Protein AF-A0A7V4HEK0-F1 (afdb_monomer)

Nearest PDB structures (foldseek):
  5m82-assembly1_A  TM=4.873E-01  e=3.791E+00  Synechocystis sp. PCC 6803 substr. Kazusa
  8kea-assembly1_W  TM=4.593E-01  e=3.326E+00  unclassified Caudoviricetes
  2xss-assembly1_A-2  TM=4.861E-01  e=3.791E+00  Homo sapiens
  8cll-assembly1_F  TM=3.975E-01  e=8.875E+00  Homo sapiens
  7ozs-assembly1_D  TM=2.567E-01  e=7.786E+00  Thermochaetoides thermophila DSM 1495

Sequence (78 aa):
MPCESNHQPPGRHAALARMAVRLEEAYGVPQDIEWAVTPAGRILILQCRPLEQVEGGAGGPGAEAPRPVDAPLLLTGG

pLDDT: mean 76.89, std 18.13, range [37.88, 95.94]

Solvent-accessible surface area (backbone atoms only — not comparable to full-atom values): 5458 Å² total; per-residue (Å²): 132,85,78,83,71,87,79,69,67,90,66,52,69,58,55,52,52,56,49,52,52,54,47,23,66,71,70,72,44,61,62,44,73,46,69,50,70,48,98,88,72,46,80,43,81,77,46,78,43,77,50,82,77,74,79,82,66,74,81,58,99,76,78,70,70,82,70,87,71,95,63,81,84,89,74,79,89,132

Secondary structure (DSSP, 8-state):
-------PPTTHHHHHHHHHHHHHHHHSS-EEEEEEE-TTS-EEEEEEEE-------S--TT----------------

Foldseek 3Di:
DDDPDPDQDPPVVVVVVVVQVVVCVVVVARW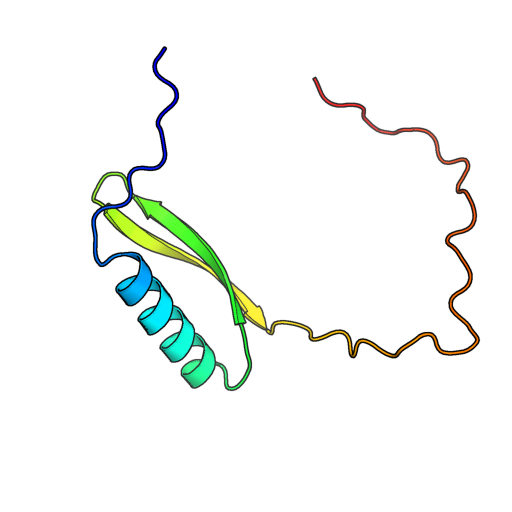DWDWDADPVGDIDTDDIDHDDDPPPPPDDPPPPDPDPDPDDDPDDDD

Structure (mmCIF, N/CA/C/O backbone):
data_AF-A0A7V4HEK0-F1
#
_entry.id   AF-A0A7V4HEK0-F1
#
loop_
_atom_site.group_PDB
_atom_site.id
_atom_site.type_symbol
_atom_site.label_atom_id
_atom_site.label_alt_id
_atom_site.label_comp_id
_atom_site.label_asym_id
_atom_site.label_entity_id
_atom_site.label_seq_id
_atom_site.pdbx_PDB_ins_code
_atom_site.Cartn_x
_atom_site.Cartn_y
_atom_site.Cartn_z
_atom_site.occupancy
_atom_site.B_iso_or_equiv
_atom_site.auth_seq_id
_atom_site.auth_comp_id
_atom_site.auth_asym_id
_atom_site.auth_atom_id
_atom_site.pdbx_PDB_model_num
ATOM 1 N N . MET A 1 1 ? -4.931 -2.897 30.458 1.00 37.88 1 MET A N 1
ATOM 2 C CA . MET A 1 1 ? -4.750 -2.422 29.073 1.00 37.88 1 MET A CA 1
ATOM 3 C C . MET A 1 1 ? -4.874 -3.627 28.153 1.00 37.88 1 MET A C 1
ATOM 5 O O . MET A 1 1 ? -3.954 -4.436 28.164 1.00 37.88 1 MET A O 1
ATOM 9 N N . PRO A 1 2 ? -5.995 -3.858 27.453 1.00 44.84 2 PRO A N 1
ATOM 10 C CA . PRO A 1 2 ? -6.026 -4.934 26.479 1.00 44.84 2 PRO A CA 1
ATOM 11 C C . PRO A 1 2 ? -5.257 -4.479 25.236 1.00 44.84 2 PRO A C 1
ATOM 13 O O . PRO A 1 2 ? -5.574 -3.460 24.633 1.00 44.84 2 PRO A O 1
ATOM 16 N N . CYS A 1 3 ? -4.209 -5.229 24.910 1.00 39.50 3 CYS A N 1
ATOM 17 C CA . CYS A 1 3 ? -3.548 -5.225 23.614 1.00 39.50 3 CYS A CA 1
ATOM 18 C C . CYS A 1 3 ? -4.620 -5.486 22.546 1.00 39.50 3 CYS A C 1
ATOM 20 O O . CYS A 1 3 ? -5.248 -6.547 22.559 1.00 39.50 3 CYS A O 1
ATOM 22 N N . GLU A 1 4 ? -4.887 -4.498 21.688 1.00 45.97 4 GLU A N 1
ATOM 23 C CA . GLU A 1 4 ? -5.840 -4.615 20.585 1.00 45.97 4 GLU A CA 1
ATOM 24 C C . GLU A 1 4 ? -5.315 -5.647 19.589 1.00 45.97 4 GLU A C 1
ATOM 26 O O . GLU A 1 4 ? -4.543 -5.361 18.675 1.00 45.97 4 GLU A O 1
ATOM 31 N N . SER A 1 5 ? -5.707 -6.898 19.814 1.00 46.56 5 SER A N 1
ATOM 32 C CA . SER A 1 5 ? -5.531 -7.962 18.845 1.00 46.56 5 SER A CA 1
ATOM 33 C C . SER A 1 5 ? -6.268 -7.545 17.576 1.00 46.56 5 SER A C 1
ATOM 35 O O . SER A 1 5 ? -7.448 -7.198 17.615 1.00 46.56 5 SER A O 1
ATOM 37 N N . ASN A 1 6 ? -5.528 -7.535 16.473 1.00 55.50 6 ASN A N 1
ATOM 38 C CA . ASN A 1 6 ? -5.864 -7.030 15.147 1.00 55.50 6 ASN A CA 1
ATOM 39 C C . ASN A 1 6 ? -7.028 -7.821 14.503 1.00 55.50 6 ASN A C 1
ATOM 41 O O . ASN A 1 6 ? -6.851 -8.529 13.511 1.00 55.50 6 ASN A O 1
ATOM 45 N N . HIS A 1 7 ? -8.224 -7.763 15.096 1.00 55.81 7 HIS A N 1
ATOM 46 C CA . HIS A 1 7 ? -9.397 -8.508 14.651 1.00 55.81 7 HIS A CA 1
ATOM 47 C C . HIS A 1 7 ? -10.010 -7.809 13.435 1.00 55.81 7 HIS A C 1
ATOM 49 O O . HIS A 1 7 ? -10.851 -6.914 13.533 1.00 55.81 7 HIS A O 1
ATOM 55 N N . GLN A 1 8 ? -9.518 -8.183 12.257 1.00 58.25 8 GLN A N 1
ATOM 56 C CA . GLN A 1 8 ? -9.997 -7.672 10.984 1.00 58.25 8 GLN A CA 1
ATOM 57 C C . GLN A 1 8 ? -11.369 -8.281 10.6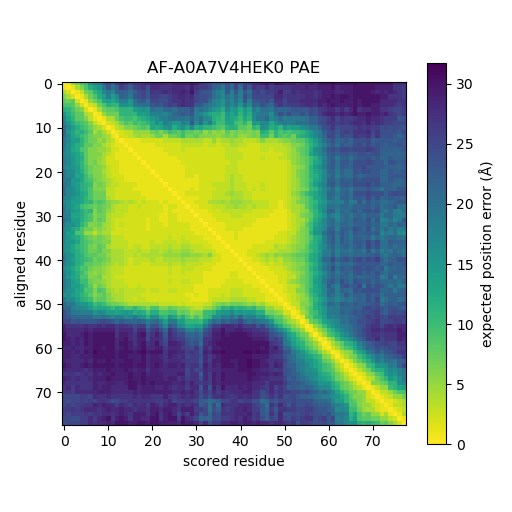51 1.00 58.25 8 GLN A C 1
ATOM 59 O O . GLN A 1 8 ? -11.484 -9.506 10.627 1.00 58.25 8 GLN A O 1
ATOM 64 N N . PRO A 1 9 ? -12.405 -7.479 10.342 1.00 57.19 9 PRO A N 1
ATOM 65 C CA . PRO A 1 9 ? -13.672 -8.031 9.885 1.00 57.19 9 PRO A CA 1
ATOM 66 C C . PRO A 1 9 ? -13.477 -8.808 8.567 1.00 57.19 9 PRO A C 1
ATOM 68 O O . PRO A 1 9 ? -12.680 -8.390 7.712 1.00 57.19 9 PRO A O 1
ATOM 71 N N . PRO A 1 10 ? -14.191 -9.933 8.377 1.00 57.25 10 PRO A N 1
ATOM 72 C CA . PRO A 1 10 ? -14.052 -10.771 7.191 1.00 57.25 10 PRO A CA 1
ATOM 73 C C . PRO A 1 10 ? -14.348 -9.971 5.910 1.00 57.25 10 PRO A C 1
ATOM 75 O O . PRO A 1 10 ? -15.271 -9.164 5.858 1.00 57.25 10 PRO A O 1
ATOM 78 N N . GLY A 1 11 ? -13.535 -10.174 4.866 1.00 71.19 11 GLY A N 1
ATOM 79 C CA . GLY A 1 11 ? -13.693 -9.532 3.548 1.00 71.19 11 GLY A CA 1
ATOM 80 C C . GLY A 1 11 ? -12.801 -8.310 3.286 1.00 71.19 11 GLY A C 1
ATOM 81 O O . GLY A 1 11 ? -12.618 -7.923 2.128 1.00 71.19 11 GLY A O 1
ATOM 82 N N . ARG A 1 12 ? -12.165 -7.742 4.318 1.00 74.38 12 ARG A N 1
ATOM 83 C CA . A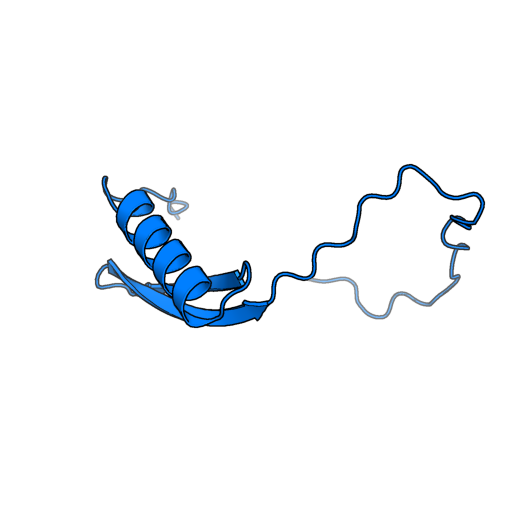RG A 1 12 ? -11.258 -6.588 4.167 1.00 74.38 12 ARG A CA 1
ATOM 84 C C . ARG A 1 12 ? -10.004 -6.903 3.343 1.00 74.38 12 ARG A C 1
ATOM 86 O O . ARG A 1 12 ? -9.593 -6.076 2.534 1.00 74.38 12 ARG A O 1
ATOM 93 N N . HIS A 1 13 ? -9.462 -8.116 3.460 1.00 81.12 13 HIS A N 1
ATOM 94 C CA . HIS A 1 13 ? -8.332 -8.574 2.641 1.00 81.12 13 HIS A CA 1
ATOM 95 C C . HIS A 1 13 ? -8.657 -8.547 1.142 1.00 81.12 13 HIS A C 1
ATOM 97 O O . HIS A 1 13 ? -7.846 -8.103 0.337 1.00 81.12 13 HIS A O 1
ATOM 103 N N . ALA A 1 14 ? -9.880 -8.937 0.769 1.00 87.75 14 ALA A N 1
ATOM 104 C CA . ALA A 1 14 ? -10.314 -8.925 -0.623 1.00 87.75 14 ALA A CA 1
ATOM 105 C C . ALA A 1 14 ? -10.503 -7.496 -1.160 1.00 87.75 14 ALA A C 1
ATOM 107 O O . ALA A 1 14 ? -10.226 -7.238 -2.328 1.00 87.75 14 ALA A O 1
ATOM 108 N N . ALA A 1 15 ? -10.965 -6.556 -0.328 1.00 88.81 15 ALA A N 1
ATOM 109 C CA . ALA A 1 15 ? -11.073 -5.150 -0.719 1.00 88.81 15 ALA A CA 1
ATOM 110 C C . ALA A 1 15 ? -9.696 -4.513 -0.955 1.00 88.81 15 ALA A C 1
ATOM 112 O O . ALA A 1 15 ? -9.510 -3.840 -1.968 1.00 88.81 15 ALA A O 1
ATOM 113 N N . LEU A 1 16 ? -8.735 -4.775 -0.063 1.00 90.31 16 LEU A N 1
ATOM 114 C CA . LEU A 1 16 ? -7.359 -4.305 -0.210 1.00 90.31 16 LEU A CA 1
ATOM 115 C C . LEU A 1 16 ? -6.694 -4.900 -1.460 1.00 90.31 16 LEU A C 1
ATOM 117 O O . LEU A 1 16 ? -6.149 -4.152 -2.262 1.00 90.31 16 LEU A O 1
ATOM 121 N N . ALA A 1 17 ? -6.820 -6.214 -1.676 1.00 91.44 17 ALA A N 1
ATOM 122 C CA . ALA A 1 17 ? -6.276 -6.883 -2.858 1.00 91.44 17 ALA A CA 1
ATOM 123 C C . ALA A 1 17 ? -6.847 -6.315 -4.169 1.00 91.44 17 ALA A C 1
ATOM 125 O O . ALA A 1 17 ? -6.095 -6.010 -5.088 1.00 91.44 17 ALA A O 1
ATOM 126 N N . ARG A 1 18 ? -8.168 -6.090 -4.248 1.00 93.69 18 ARG A N 1
ATOM 127 C CA . ARG A 1 18 ? -8.783 -5.453 -5.429 1.00 93.69 18 ARG A CA 1
ATOM 128 C C . ARG A 1 18 ? -8.257 -4.042 -5.675 1.00 93.69 18 ARG A C 1
ATOM 130 O O . ARG A 1 18 ? -8.151 -3.630 -6.824 1.00 93.69 18 ARG A O 1
ATOM 137 N N . MET A 1 19 ? -7.979 -3.289 -4.615 1.00 93.12 19 MET A N 1
ATOM 138 C CA . MET A 1 19 ? -7.424 -1.946 -4.743 1.00 93.12 19 MET A CA 1
ATOM 139 C C . MET A 1 19 ? -5.967 -1.983 -5.210 1.00 93.12 19 MET A C 1
ATOM 141 O O . MET A 1 19 ? -5.612 -1.196 -6.079 1.00 93.12 19 MET A O 1
ATOM 145 N N . ALA A 1 20 ? -5.163 -2.924 -4.706 1.00 92.88 20 ALA A N 1
ATOM 146 C CA . ALA A 1 20 ? -3.788 -3.128 -5.157 1.00 92.88 20 ALA A CA 1
ATOM 147 C C . ALA A 1 20 ? -3.721 -3.460 -6.657 1.00 92.88 20 ALA A C 1
ATOM 149 O O . ALA A 1 20 ? -2.993 -2.793 -7.382 1.00 92.88 20 ALA A O 1
ATOM 150 N N . VAL A 1 21 ? -4.562 -4.388 -7.139 1.00 94.38 21 VAL A N 1
ATOM 151 C CA . VAL A 1 21 ? -4.642 -4.734 -8.574 1.00 94.38 21 VAL A CA 1
ATOM 152 C C . VAL A 1 21 ? -4.996 -3.514 -9.425 1.00 94.38 21 VAL A C 1
ATOM 154 O O . VAL A 1 21 ? -4.346 -3.247 -10.426 1.00 94.38 21 VAL A O 1
ATOM 157 N N . ARG A 1 22 ? -5.986 -2.717 -9.003 1.00 95.50 22 ARG A N 1
ATOM 158 C CA . ARG A 1 22 ? -6.368 -1.496 -9.731 1.00 95.50 22 ARG A CA 1
ATOM 159 C C . ARG A 1 22 ? -5.250 -0.457 -9.784 1.00 95.50 22 ARG A C 1
ATOM 161 O O . ARG A 1 22 ? -5.162 0.284 -10.755 1.00 95.50 22 ARG A O 1
ATOM 168 N N . LEU A 1 23 ? -4.445 -0.357 -8.728 1.00 94.06 23 LEU A N 1
ATOM 169 C CA . LEU A 1 23 ? -3.304 0.555 -8.694 1.00 94.06 23 LEU A CA 1
ATOM 170 C C . LEU A 1 23 ? -2.207 0.067 -9.643 1.00 94.06 23 LEU A C 1
ATOM 172 O O . LEU A 1 23 ? -1.704 0.860 -10.429 1.00 94.06 23 LEU A O 1
ATOM 176 N N . GLU A 1 24 ? -1.891 -1.223 -9.635 1.00 94.38 24 GLU A N 1
ATOM 177 C CA . GLU A 1 24 ? -0.948 -1.817 -10.588 1.00 94.38 24 GLU A CA 1
ATOM 178 C C . GLU A 1 24 ? -1.401 -1.622 -12.045 1.00 94.38 24 GLU A C 1
ATOM 180 O O . GLU A 1 24 ? -0.618 -1.155 -12.867 1.00 94.38 24 GLU A O 1
ATOM 185 N N . GLU A 1 25 ? -2.681 -1.852 -12.358 1.00 95.31 25 GLU A N 1
ATOM 186 C CA . GLU A 1 25 ? -3.250 -1.576 -13.688 1.00 95.31 25 GLU A CA 1
ATOM 187 C C . GLU A 1 25 ? -3.137 -0.092 -14.080 1.00 95.31 25 GLU A C 1
ATOM 189 O O . GLU A 1 25 ? -2.862 0.225 -15.237 1.00 95.31 25 GLU A O 1
ATOM 194 N N . ALA A 1 26 ? -3.340 0.825 -13.129 1.00 94.38 26 ALA A N 1
ATOM 195 C CA . ALA A 1 26 ? -3.285 2.264 -13.382 1.00 94.38 26 ALA A CA 1
ATOM 196 C C . ALA A 1 26 ? -1.854 2.790 -13.589 1.00 94.38 26 ALA A C 1
ATOM 198 O O . ALA A 1 26 ? -1.654 3.705 -14.388 1.00 94.38 26 ALA A O 1
ATOM 199 N N . TYR A 1 27 ? -0.872 2.238 -12.871 1.00 93.06 27 TYR A N 1
ATOM 200 C CA . TYR A 1 27 ? 0.536 2.644 -12.966 1.00 93.06 27 TYR A CA 1
ATOM 201 C C . TYR A 1 27 ? 1.340 1.814 -13.979 1.00 93.06 27 TYR A C 1
ATOM 203 O O . TYR A 1 27 ? 2.420 2.238 -14.389 1.00 93.06 27 TYR A O 1
ATOM 211 N N . GLY A 1 28 ? 0.819 0.663 -14.411 1.00 94.62 28 GLY A N 1
ATOM 212 C CA . GLY A 1 28 ? 1.439 -0.227 -15.394 1.00 94.62 28 GLY A CA 1
ATOM 213 C C . GLY A 1 28 ? 2.615 -1.052 -14.863 1.00 94.62 28 GLY A C 1
ATOM 214 O O . GLY A 1 28 ? 3.253 -1.760 -15.639 1.00 94.62 28 GLY A O 1
ATOM 215 N N . VAL A 1 29 ? 2.914 -0.961 -13.566 1.00 92.94 29 VAL A N 1
ATOM 216 C CA . VAL A 1 29 ? 3.994 -1.683 -12.881 1.00 92.94 29 VAL A CA 1
ATOM 217 C C . VAL A 1 29 ? 3.541 -2.087 -11.472 1.00 92.94 29 VAL A C 1
ATOM 219 O O . VAL A 1 29 ? 2.655 -1.425 -10.918 1.00 92.94 29 VAL A O 1
ATOM 222 N N . PRO A 1 30 ? 4.134 -3.137 -10.868 1.00 93.12 30 PRO A N 1
ATOM 223 C CA . PRO A 1 30 ? 3.847 -3.510 -9.487 1.00 93.12 30 PRO A CA 1
ATOM 224 C C . PRO A 1 30 ? 4.108 -2.346 -8.530 1.00 93.12 30 PRO A C 1
ATOM 226 O O . PRO A 1 30 ? 5.109 -1.643 -8.661 1.00 93.12 30 PRO A O 1
ATOM 229 N N . GLN A 1 31 ? 3.226 -2.163 -7.548 1.00 94.94 31 GLN A N 1
ATOM 230 C CA . GLN A 1 31 ? 3.286 -1.034 -6.620 1.00 94.94 31 GLN A CA 1
ATOM 231 C C . GLN A 1 31 ? 3.598 -1.488 -5.193 1.00 94.94 31 GLN A C 1
ATOM 233 O O . GLN A 1 31 ? 2.997 -2.432 -4.679 1.00 94.94 31 GLN A O 1
ATOM 238 N N . ASP A 1 32 ? 4.481 -0.746 -4.534 1.00 94.12 32 ASP A N 1
ATOM 239 C CA . ASP A 1 32 ? 4.623 -0.725 -3.080 1.00 94.12 32 ASP A CA 1
ATOM 240 C C . ASP A 1 32 ? 3.626 0.299 -2.510 1.00 94.12 32 ASP A C 1
ATOM 242 O O . ASP A 1 32 ? 3.610 1.464 -2.931 1.00 94.12 32 ASP A O 1
ATOM 246 N N . ILE A 1 33 ? 2.732 -0.150 -1.621 1.00 93.88 33 ILE A N 1
ATOM 247 C CA . ILE A 1 33 ? 1.543 0.600 -1.192 1.00 93.88 33 ILE A CA 1
ATOM 248 C C . ILE A 1 33 ? 1.500 0.701 0.331 1.00 93.88 33 ILE A C 1
ATOM 250 O O . ILE A 1 33 ? 1.238 -0.283 1.028 1.00 93.88 33 ILE A O 1
ATOM 254 N N . GLU A 1 34 ? 1.615 1.924 0.840 1.00 95.69 34 GLU A N 1
ATOM 255 C CA . GLU A 1 34 ? 1.325 2.227 2.238 1.00 95.69 34 GLU A CA 1
ATOM 256 C C . GLU A 1 34 ? -0.152 2.590 2.406 1.00 95.69 34 GLU A C 1
ATOM 258 O O . GLU A 1 34 ? -0.710 3.423 1.681 1.00 95.69 34 GLU A O 1
ATOM 263 N N . TRP A 1 35 ? -0.802 1.972 3.390 1.00 95.44 35 TRP A N 1
ATOM 264 C CA . TRP A 1 35 ? -2.224 2.154 3.645 1.00 95.44 35 TRP A CA 1
ATOM 265 C C . TRP A 1 35 ? -2.535 2.155 5.140 1.00 95.44 35 TRP A C 1
ATOM 267 O O . TRP A 1 35 ? -1.815 1.586 5.958 1.00 95.44 35 TRP A O 1
ATOM 277 N N . ALA A 1 36 ? -3.658 2.773 5.492 1.00 93.06 36 ALA A N 1
ATOM 278 C CA . ALA A 1 36 ? -4.192 2.782 6.847 1.00 93.06 36 ALA A CA 1
ATOM 279 C C . ALA A 1 36 ? -5.688 2.483 6.837 1.00 93.06 36 ALA A C 1
ATOM 281 O O . ALA A 1 36 ? -6.351 2.560 5.798 1.00 93.06 36 ALA A O 1
ATOM 282 N N . VAL A 1 37 ? -6.236 2.171 8.014 1.00 90.75 37 VAL A N 1
ATOM 283 C CA . VAL A 1 37 ? -7.685 2.160 8.199 1.00 90.75 37 VAL A CA 1
ATOM 284 C C . VAL A 1 37 ? -8.137 3.170 9.223 1.00 90.75 37 VAL A C 1
ATOM 286 O O . VAL A 1 37 ? -7.594 3.268 10.317 1.00 90.75 37 VAL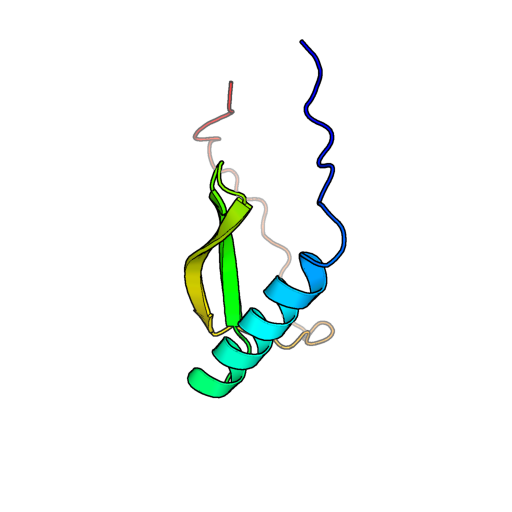 A O 1
ATOM 289 N N . THR A 1 38 ? -9.155 3.926 8.829 1.00 89.94 38 THR A N 1
ATOM 290 C CA . THR A 1 38 ? -9.798 4.909 9.691 1.00 89.94 38 THR A CA 1
ATOM 291 C C . THR A 1 38 ? -10.610 4.225 10.793 1.00 89.94 38 THR A C 1
ATOM 293 O O . THR A 1 38 ? -11.027 3.076 10.627 1.00 89.94 38 THR A O 1
ATOM 296 N N . PRO A 1 39 ? -10.960 4.944 11.874 1.00 89.12 39 PRO A N 1
ATOM 297 C CA . PRO A 1 39 ? -11.886 4.433 12.889 1.00 89.12 39 PRO A CA 1
ATOM 298 C C . PRO A 1 39 ? -13.246 3.999 12.318 1.00 89.12 39 PRO A C 1
ATOM 300 O O . PRO A 1 39 ? -13.896 3.110 12.852 1.00 89.12 39 PRO A O 1
ATOM 303 N N . ALA A 1 40 ? -13.660 4.588 11.190 1.00 89.19 40 ALA A N 1
ATOM 304 C CA . ALA A 1 40 ? -14.876 4.221 10.466 1.00 89.19 40 ALA A CA 1
ATOM 305 C C . ALA A 1 40 ? -14.709 2.985 9.554 1.00 89.19 40 ALA A C 1
ATOM 307 O O . ALA A 1 40 ? -15.597 2.687 8.757 1.00 89.19 40 ALA A O 1
ATOM 308 N N . GLY A 1 41 ? -13.567 2.293 9.606 1.00 84.94 41 GLY A N 1
ATOM 309 C CA . GLY A 1 41 ? -13.317 1.066 8.847 1.00 84.94 41 GLY A CA 1
ATOM 310 C C . GLY A 1 41 ? -12.989 1.272 7.365 1.00 84.94 41 GLY A C 1
ATOM 311 O O . GLY A 1 41 ? -13.028 0.311 6.597 1.00 84.94 41 GLY A O 1
ATOM 312 N N . ARG A 1 42 ? -12.667 2.499 6.935 1.00 88.81 42 ARG A N 1
ATOM 313 C CA . ARG A 1 42 ? -12.319 2.795 5.533 1.00 88.81 42 ARG A CA 1
ATOM 314 C C . ARG A 1 42 ? -10.829 2.617 5.294 1.00 88.81 42 ARG A C 1
ATOM 316 O O . ARG A 1 42 ? -10.039 3.040 6.130 1.00 88.81 42 ARG A O 1
ATOM 323 N N . ILE A 1 43 ? -10.462 2.065 4.139 1.00 90.94 43 ILE A N 1
ATOM 324 C CA . ILE A 1 43 ? -9.066 1.989 3.700 1.00 90.94 43 ILE A CA 1
ATOM 325 C C . ILE A 1 43 ? -8.673 3.316 3.054 1.00 90.94 43 ILE A C 1
ATOM 327 O O . ILE A 1 43 ? -9.372 3.803 2.166 1.00 90.94 43 ILE A O 1
ATOM 331 N N . LEU A 1 44 ? -7.566 3.886 3.520 1.00 92.94 44 LEU A N 1
ATOM 332 C CA . LEU A 1 44 ? -6.915 5.048 2.928 1.00 92.94 44 LEU A CA 1
ATOM 333 C C . LEU A 1 44 ? -5.567 4.620 2.359 1.00 92.94 44 LEU A C 1
ATOM 335 O O . LEU A 1 44 ? -4.806 3.936 3.042 1.00 92.94 44 LEU A O 1
ATOM 339 N N . ILE A 1 45 ? -5.282 5.046 1.133 1.00 93.75 45 ILE A N 1
ATOM 340 C CA . ILE A 1 45 ? -3.955 4.938 0.531 1.00 93.75 45 ILE A CA 1
ATOM 341 C C . ILE A 1 45 ? -3.165 6.181 0.925 1.00 93.75 45 ILE A C 1
ATOM 343 O O . ILE A 1 45 ? -3.623 7.298 0.686 1.00 93.75 45 ILE A O 1
ATOM 347 N N . LEU A 1 46 ? -2.013 5.978 1.560 1.00 95.69 46 LEU A N 1
ATOM 348 C CA . LEU A 1 46 ? -1.138 7.054 2.024 1.00 95.69 46 LEU A CA 1
ATOM 349 C C . LEU A 1 46 ? -0.030 7.328 1.008 1.00 95.69 46 LEU A C 1
ATOM 351 O O . LEU A 1 46 ? 0.276 8.484 0.725 1.00 95.69 46 LEU A O 1
ATOM 355 N N . GLN A 1 47 ? 0.536 6.262 0.436 1.00 95.94 47 GLN A N 1
ATOM 356 C CA . GLN A 1 47 ? 1.641 6.342 -0.509 1.00 95.94 47 GLN A CA 1
ATOM 357 C C . GLN A 1 47 ? 1.575 5.177 -1.507 1.00 95.94 47 GLN A C 1
ATOM 359 O O . GLN A 1 47 ? 1.218 4.055 -1.148 1.00 95.94 47 GLN A O 1
ATOM 364 N N . CYS A 1 48 ? 1.918 5.450 -2.768 1.00 94.75 48 CYS A N 1
ATOM 365 C CA . CYS A 1 48 ? 2.155 4.439 -3.800 1.00 94.75 48 CYS A CA 1
ATOM 366 C C . CYS A 1 48 ? 3.436 4.785 -4.553 1.00 94.75 48 CYS A C 1
ATOM 368 O O . CYS A 1 48 ? 3.617 5.938 -4.951 1.00 94.75 48 CYS A O 1
ATOM 370 N N . ARG A 1 49 ? 4.321 3.808 -4.739 1.00 95.31 49 ARG A N 1
ATOM 371 C CA . ARG A 1 49 ? 5.522 3.935 -5.579 1.00 95.31 49 ARG A CA 1
ATOM 372 C C . ARG A 1 49 ? 5.726 2.657 -6.389 1.00 95.31 49 ARG A C 1
ATOM 374 O O . ARG A 1 49 ? 5.323 1.600 -5.903 1.00 95.31 49 ARG A O 1
ATOM 381 N N . PRO A 1 50 ? 6.357 2.736 -7.573 1.00 94.00 50 PRO A N 1
ATOM 382 C CA . PRO A 1 50 ? 6.838 1.552 -8.270 1.00 94.00 50 PRO A CA 1
ATOM 383 C C . PRO A 1 50 ? 7.656 0.677 -7.326 1.00 94.00 50 PRO A C 1
ATOM 385 O O . PRO A 1 50 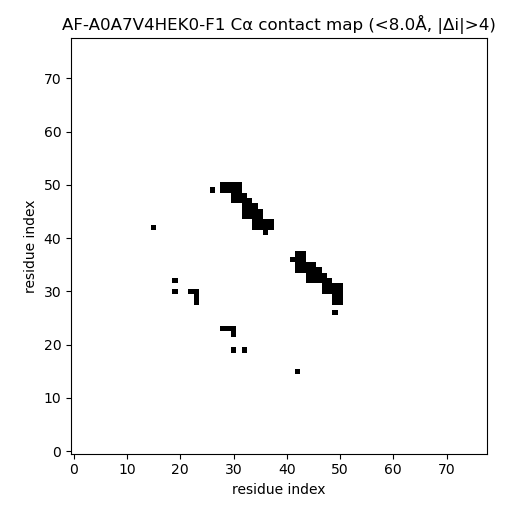? 8.543 1.167 -6.623 1.00 94.00 50 PRO A O 1
ATOM 388 N N . LEU A 1 51 ? 7.329 -0.608 -7.286 1.00 90.25 51 LEU A N 1
ATOM 389 C CA . LEU A 1 51 ? 8.115 -1.588 -6.562 1.00 90.25 51 LEU A CA 1
ATOM 390 C C . LEU A 1 51 ? 9.385 -1.859 -7.374 1.00 90.25 51 LEU A C 1
ATOM 392 O O . LEU A 1 51 ? 9.339 -2.495 -8.426 1.00 90.25 51 LEU A O 1
ATOM 396 N N . GLU A 1 52 ? 10.524 -1.374 -6.889 1.00 84.50 52 GLU A N 1
ATOM 397 C CA . GLU A 1 52 ? 11.819 -1.684 -7.488 1.00 84.50 52 GLU A CA 1
ATOM 398 C C . GLU A 1 52 ? 12.173 -3.143 -7.187 1.00 84.50 52 GLU A C 1
ATOM 400 O O . GLU A 1 52 ? 12.582 -3.505 -6.081 1.00 84.50 52 GLU A O 1
ATOM 405 N N . GLN A 1 53 ? 11.982 -4.011 -8.179 1.00 72.19 53 GLN A N 1
ATOM 406 C CA . GLN A 1 53 ? 12.451 -5.385 -8.098 1.00 72.19 53 GLN A CA 1
ATOM 407 C C . GLN A 1 53 ? 13.971 -5.377 -8.244 1.00 72.19 53 GLN A C 1
ATOM 409 O O . GLN A 1 53 ? 14.502 -5.230 -9.343 1.00 72.19 53 GLN A O 1
ATOM 414 N N . VAL A 1 54 ? 14.687 -5.553 -7.135 1.00 72.38 54 VAL A N 1
ATOM 415 C CA . VAL A 1 54 ? 16.089 -5.965 -7.209 1.00 72.38 54 VAL A CA 1
ATOM 416 C C . VAL A 1 54 ? 16.071 -7.373 -7.788 1.00 72.38 54 VAL A C 1
ATOM 418 O O . VAL A 1 54 ? 15.561 -8.294 -7.146 1.00 72.38 54 VAL A O 1
ATOM 421 N N . GLU A 1 55 ? 16.570 -7.545 -9.014 1.00 62.44 55 GLU A N 1
ATOM 422 C CA . GLU A 1 55 ? 16.831 -8.879 -9.540 1.00 62.44 55 GLU A CA 1
ATOM 423 C C . GLU A 1 55 ? 17.696 -9.600 -8.507 1.00 62.44 55 GLU A C 1
ATOM 425 O O . GLU 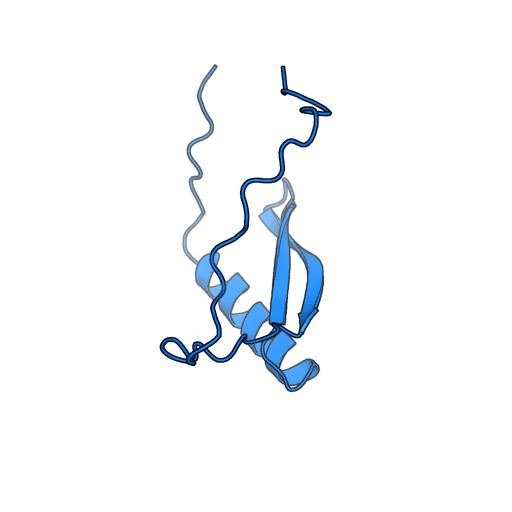A 1 55 ? 18.822 -9.192 -8.219 1.00 62.44 55 GLU A O 1
ATOM 430 N N . GLY A 1 56 ? 17.138 -10.643 -7.893 1.00 53.62 56 GLY A N 1
ATOM 431 C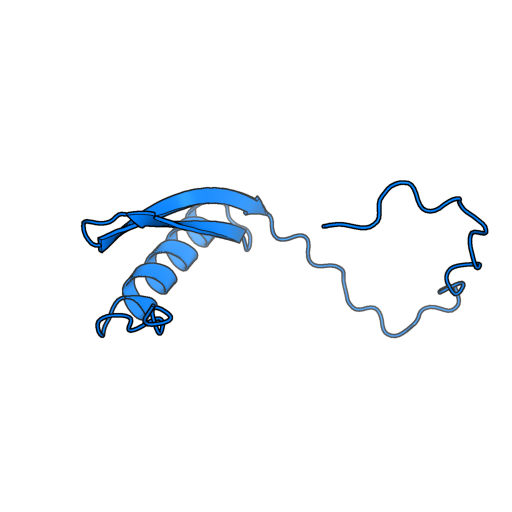 CA . GLY A 1 56 ? 17.860 -11.541 -7.008 1.00 53.62 56 GLY A CA 1
ATOM 432 C C . GLY A 1 56 ? 18.868 -12.333 -7.827 1.00 53.62 56 GLY A C 1
ATOM 433 O O . GLY A 1 56 ? 18.682 -13.524 -8.065 1.00 53.62 56 GLY A O 1
ATOM 434 N N . GLY A 1 57 ? 19.921 -11.663 -8.289 1.00 46.12 57 GLY A N 1
ATOM 435 C CA . GLY A 1 57 ? 21.107 -12.298 -8.814 1.00 46.12 57 GLY A CA 1
ATOM 436 C C . GLY A 1 57 ? 21.688 -13.142 -7.695 1.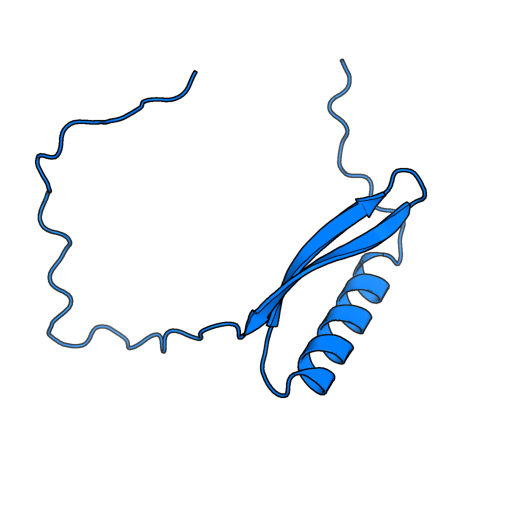00 46.12 57 GLY A C 1
ATOM 437 O O . GLY A 1 57 ? 22.274 -12.618 -6.746 1.00 46.12 57 GLY A O 1
ATOM 438 N N . ALA A 1 58 ? 21.508 -14.458 -7.802 1.00 52.84 58 ALA A N 1
ATOM 439 C CA . ALA A 1 58 ? 22.382 -15.413 -7.148 1.00 52.84 58 ALA A CA 1
ATOM 440 C C . ALA A 1 58 ? 23.823 -14.901 -7.290 1.00 52.84 58 ALA A C 1
ATOM 442 O O . ALA A 1 58 ? 24.245 -14.580 -8.400 1.00 52.84 58 ALA A O 1
ATOM 443 N N . GLY A 1 59 ? 24.506 -14.743 -6.152 1.00 47.91 59 GLY A N 1
ATOM 444 C CA . GLY A 1 59 ? 25.749 -13.990 -5.991 1.00 47.91 59 GLY A CA 1
ATOM 445 C C . GLY A 1 59 ? 26.627 -13.903 -7.239 1.00 47.91 59 GLY A C 1
ATOM 446 O O . GLY A 1 59 ? 27.310 -14.859 -7.601 1.00 47.91 59 GLY A O 1
ATOM 447 N N . GLY A 1 60 ? 26.647 -12.724 -7.861 1.00 43.28 60 GLY A N 1
ATOM 448 C CA . GLY A 1 60 ? 27.712 -12.362 -8.786 1.00 43.28 60 GLY A CA 1
ATOM 449 C C . GLY A 1 60 ? 29.044 -12.252 -8.024 1.00 43.28 60 GLY A C 1
ATOM 450 O O . GLY A 1 60 ? 29.041 -11.855 -6.852 1.00 43.28 60 GLY A O 1
ATOM 451 N N . PRO A 1 61 ? 30.189 -12.597 -8.641 1.00 46.81 61 PRO A N 1
ATOM 452 C CA . PRO A 1 61 ? 31.503 -12.459 -8.019 1.00 46.81 61 PRO A CA 1
ATOM 453 C C . PRO A 1 61 ? 31.805 -10.966 -7.833 1.00 46.81 61 PRO A C 1
ATOM 455 O O . PRO A 1 61 ? 32.277 -10.294 -8.744 1.00 46.81 61 PRO A O 1
ATOM 458 N N . GLY A 1 62 ? 31.444 -10.430 -6.670 1.00 51.03 62 GLY A N 1
ATOM 459 C CA . GLY A 1 62 ? 31.484 -8.993 -6.401 1.00 51.03 62 GLY A CA 1
ATOM 460 C C . GLY A 1 62 ? 30.596 -8.520 -5.251 1.00 51.03 62 GLY A C 1
ATOM 461 O O . GLY A 1 62 ? 30.643 -7.340 -4.923 1.00 51.03 62 GLY A O 1
ATOM 462 N N . ALA A 1 63 ? 29.824 -9.408 -4.609 1.00 52.78 63 ALA A N 1
ATOM 463 C CA . ALA A 1 63 ? 29.235 -9.132 -3.300 1.00 52.78 63 ALA A CA 1
ATOM 464 C C . ALA A 1 63 ? 30.356 -9.011 -2.252 1.00 52.78 63 ALA A C 1
ATOM 466 O O . ALA A 1 63 ? 30.642 -9.944 -1.501 1.00 52.78 63 ALA A O 1
ATOM 467 N N . GLU A 1 64 ? 31.051 -7.875 -2.250 1.00 57.91 64 GLU A N 1
ATOM 468 C CA . GLU A 1 64 ? 31.935 -7.508 -1.159 1.00 57.91 64 GLU A CA 1
ATOM 469 C C . GLU A 1 64 ? 31.058 -7.385 0.087 1.00 57.91 64 GLU A C 1
ATOM 471 O O . GLU A 1 64 ? 30.117 -6.589 0.131 1.00 57.91 64 GLU A O 1
ATOM 476 N N . ALA A 1 65 ? 31.319 -8.248 1.072 1.00 61.81 65 ALA A N 1
ATOM 477 C CA . ALA A 1 65 ? 30.660 -8.180 2.364 1.00 61.81 65 ALA A CA 1
ATOM 478 C C . ALA A 1 65 ? 30.745 -6.735 2.884 1.00 61.81 65 ALA A C 1
ATOM 480 O O . ALA A 1 65 ? 31.799 -6.110 2.718 1.00 61.81 65 ALA A O 1
ATOM 481 N N . PRO A 1 66 ? 29.682 -6.189 3.508 1.00 62.12 66 PRO A N 1
ATOM 482 C CA . PRO A 1 66 ? 29.750 -4.867 4.108 1.00 62.12 66 PRO A CA 1
ATOM 483 C C . PRO A 1 66 ? 30.974 -4.820 5.019 1.00 62.12 66 PRO A C 1
ATOM 485 O O . PRO A 1 66 ? 31.061 -5.581 5.987 1.00 62.12 66 PRO A O 1
ATOM 488 N N . ARG A 1 67 ? 31.958 -3.983 4.676 1.00 65.44 67 ARG A N 1
ATOM 489 C CA . ARG A 1 67 ? 33.108 -3.780 5.556 1.00 65.44 67 ARG A CA 1
ATOM 490 C C . ARG A 1 67 ? 32.551 -3.250 6.876 1.00 65.44 67 ARG A C 1
ATOM 492 O O . ARG A 1 67 ? 31.705 -2.353 6.821 1.00 65.44 67 ARG A O 1
ATOM 499 N N . PRO A 1 68 ? 32.974 -3.781 8.034 1.00 67.31 68 PRO A N 1
ATOM 500 C CA . PRO A 1 68 ? 32.583 -3.214 9.312 1.00 67.31 68 PRO A CA 1
ATOM 501 C C . PRO A 1 68 ? 32.921 -1.725 9.291 1.00 67.31 68 PRO A C 1
ATOM 503 O O . PRO A 1 68 ? 34.083 -1.344 9.156 1.00 67.31 68 PRO A O 1
ATOM 506 N N . VAL A 1 69 ? 31.892 -0.884 9.311 1.00 73.56 69 VAL A N 1
ATOM 507 C CA . VAL A 1 69 ? 32.073 0.550 9.475 1.00 73.56 69 VAL A CA 1
ATOM 508 C C . VAL A 1 69 ? 32.179 0.789 10.972 1.00 73.56 69 VAL A C 1
ATOM 510 O O . VAL A 1 69 ? 31.204 0.606 11.698 1.00 73.56 69 VAL A O 1
ATOM 513 N N . ASP A 1 70 ? 33.359 1.192 11.439 1.00 73.62 70 ASP A N 1
ATOM 514 C CA . ASP A 1 70 ? 33.547 1.730 12.790 1.00 73.62 70 ASP A CA 1
ATOM 515 C C . ASP A 1 70 ? 32.930 3.139 12.848 1.00 73.62 70 ASP A C 1
ATOM 517 O O . ASP A 1 70 ? 33.612 4.155 12.982 1.00 73.62 70 ASP A O 1
ATOM 521 N N . ALA A 1 71 ? 31.616 3.219 12.637 1.00 77.56 71 ALA A N 1
ATOM 522 C CA . ALA A 1 71 ? 30.858 4.455 12.688 1.00 77.56 71 ALA A CA 1
ATOM 523 C C . ALA A 1 71 ? 30.259 4.623 14.093 1.00 77.56 71 ALA A C 1
ATOM 525 O O . ALA A 1 71 ? 29.689 3.670 14.634 1.00 77.56 71 ALA A O 1
ATOM 526 N N . PRO A 1 72 ? 30.350 5.821 14.695 1.00 76.81 72 PRO A N 1
ATOM 527 C CA . PRO A 1 72 ? 29.731 6.066 15.982 1.00 76.81 72 PRO A CA 1
ATOM 528 C C . PRO A 1 72 ? 28.214 5.902 15.881 1.00 76.81 72 PRO A C 1
ATOM 530 O O . PRO A 1 72 ? 27.564 6.431 14.979 1.00 76.81 72 PRO A O 1
ATOM 533 N N . LEU A 1 73 ? 27.657 5.178 16.845 1.00 79.69 73 LEU A N 1
ATOM 534 C CA . LEU A 1 73 ? 26.226 4.981 17.014 1.00 79.69 73 LEU A CA 1
ATOM 535 C C . LEU A 1 73 ? 25.555 6.330 17.305 1.00 79.69 73 LEU A C 1
ATOM 537 O O . LEU A 1 73 ? 25.720 6.891 18.385 1.00 79.69 73 LEU A O 1
ATOM 541 N N . LEU A 1 74 ? 24.833 6.867 16.319 1.00 81.62 74 LEU A N 1
ATOM 542 C CA . LEU A 1 74 ? 24.257 8.216 16.394 1.00 81.62 74 LEU A CA 1
ATOM 543 C C . LEU A 1 74 ? 23.018 8.290 17.292 1.00 81.62 74 LEU A C 1
ATOM 545 O O . LEU A 1 74 ? 22.726 9.343 17.853 1.00 81.62 74 LEU A O 1
ATOM 549 N N . LEU A 1 75 ? 22.289 7.183 17.428 1.00 78.31 75 LEU A N 1
ATOM 550 C CA . LEU A 1 75 ? 21.138 7.081 18.311 1.00 78.31 75 LEU A CA 1
ATOM 551 C C . LEU A 1 75 ? 20.875 5.616 18.658 1.00 78.31 75 LEU A C 1
ATOM 553 O O . LEU A 1 75 ? 20.777 4.764 17.777 1.00 78.31 75 LEU A O 1
ATOM 557 N N . THR A 1 76 ? 20.688 5.345 19.942 1.00 76.06 76 THR A N 1
ATOM 558 C CA . THR A 1 76 ? 19.988 4.155 20.431 1.00 76.06 76 THR A CA 1
ATOM 559 C C . THR A 1 76 ? 18.660 4.616 21.000 1.00 76.06 76 THR A C 1
ATOM 561 O O . THR A 1 76 ? 18.650 5.534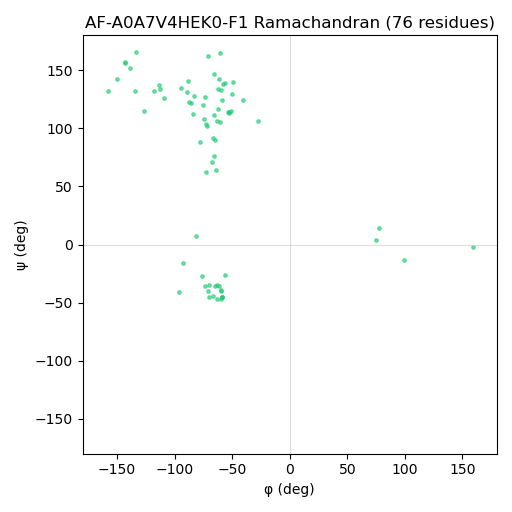 21.818 1.00 76.06 76 THR A O 1
ATOM 564 N N . GLY A 1 77 ? 17.556 4.033 20.530 1.00 73.56 77 GLY A N 1
ATOM 565 C CA . GLY A 1 77 ? 16.204 4.423 20.940 1.00 73.56 77 GLY A CA 1
ATOM 566 C C . GLY A 1 77 ? 15.933 4.261 22.442 1.00 73.56 77 GLY A C 1
ATOM 567 O O . GLY A 1 77 ? 16.680 3.580 23.148 1.00 73.56 77 GLY A O 1
ATOM 568 N N . GLY A 1 78 ? 14.846 4.893 22.892 1.00 57.66 78 GLY A N 1
ATOM 569 C CA . GLY A 1 78 ? 14.260 4.802 24.234 1.00 57.66 78 GLY A CA 1
ATOM 570 C C . GLY A 1 78 ? 12.770 4.498 24.177 1.00 57.66 78 GLY A C 1
ATOM 571 O O . GLY A 1 78 ? 12.216 4.505 23.053 1.00 57.66 78 GLY A O 1
#

Radius of gyration: 19.75 Å; Cα contacts (8 Å, |Δi|>4): 43; chains: 1; bounding box: 48×24×44 Å

Mean predicted aligned error: 14.84 Å